Protein AF-A0A828P8D5-F1 (afdb_monomer_lite)

pLDDT: mean 87.31, std 12.58, range [43.09, 96.06]

Structure (mmCIF, N/CA/C/O backbone):
data_AF-A0A828P8D5-F1
#
_entry.id   AF-A0A828P8D5-F1
#
loop_
_atom_site.group_PDB
_atom_site.id
_atom_site.type_symbol
_atom_site.label_atom_id
_atom_site.label_alt_id
_atom_site.label_comp_id
_atom_site.label_asym_id
_atom_site.label_entity_id
_atom_site.label_seq_id
_atom_site.pdbx_PDB_ins_code
_atom_site.Cartn_x
_atom_site.Cartn_y
_atom_site.Cartn_z
_atom_site.occupancy
_atom_site.B_iso_or_equiv
_atom_site.auth_seq_id
_atom_site.auth_comp_id
_atom_site.auth_asym_id
_atom_site.auth_atom_id
_atom_site.pdbx_PDB_model_num
ATOM 1 N N . MET A 1 1 ? -8.102 -10.911 -20.567 1.00 45.22 1 MET A N 1
ATOM 2 C CA . MET A 1 1 ? -7.437 -9.707 -20.025 1.00 45.22 1 MET A CA 1
ATOM 3 C C . MET A 1 1 ? -6.702 -10.110 -18.764 1.00 45.22 1 MET A C 1
ATOM 5 O O . MET A 1 1 ? -7.330 -10.672 -17.876 1.00 45.22 1 MET A O 1
ATOM 9 N N . SER A 1 2 ? -5.387 -9.921 -18.715 1.00 54.62 2 SER A N 1
ATOM 10 C CA . SER A 1 2 ? -4.583 -10.278 -17.544 1.00 54.62 2 SER A CA 1
ATOM 11 C C . SER A 1 2 ? -4.715 -9.173 -16.498 1.00 54.62 2 SER A C 1
ATOM 13 O O . SER A 1 2 ? -4.254 -8.061 -16.731 1.00 54.62 2 SER A O 1
ATOM 15 N N . THR A 1 3 ? -5.350 -9.455 -15.359 1.00 68.81 3 THR A N 1
ATOM 16 C CA . THR A 1 3 ? -5.369 -8.532 -14.212 1.00 68.81 3 THR A CA 1
ATOM 17 C C . THR A 1 3 ? -3.940 -8.333 -13.715 1.00 68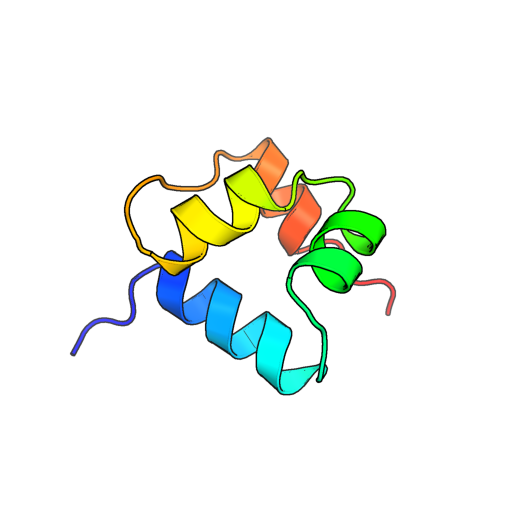.81 3 THR A C 1
ATOM 19 O O . THR A 1 3 ? -3.329 -9.287 -13.215 1.00 68.81 3 THR A O 1
ATOM 22 N N . ASN A 1 4 ? -3.405 -7.121 -13.862 1.00 85.56 4 ASN A N 1
ATOM 23 C CA . ASN A 1 4 ? -2.092 -6.774 -13.324 1.00 85.56 4 ASN A CA 1
ATOM 24 C C . ASN A 1 4 ? -2.141 -6.699 -11.783 1.00 85.56 4 ASN A C 1
ATOM 26 O O . ASN A 1 4 ? -3.214 -6.696 -11.173 1.00 85.56 4 ASN A O 1
ATOM 30 N N . VAL A 1 5 ? -0.975 -6.682 -11.135 1.00 88.75 5 VAL A N 1
ATOM 31 C CA . VAL A 1 5 ? -0.875 -6.677 -9.664 1.00 88.75 5 VAL A CA 1
ATOM 32 C C . VAL A 1 5 ? -1.602 -5.472 -9.054 1.00 88.75 5 VAL A C 1
ATOM 34 O O . VAL A 1 5 ? -2.310 -5.623 -8.060 1.00 88.75 5 VAL A O 1
ATOM 37 N N . GLY A 1 6 ? -1.501 -4.303 -9.687 1.00 91.19 6 GLY A N 1
ATOM 38 C CA . GLY A 1 6 ? -2.187 -3.083 -9.263 1.00 91.19 6 GLY A CA 1
ATOM 39 C C . GLY A 1 6 ? -3.705 -3.216 -9.200 1.00 91.19 6 GLY A C 1
ATOM 40 O O . GLY A 1 6 ? -4.343 -2.803 -8.231 1.00 91.19 6 GLY A O 1
ATOM 41 N N . GLU A 1 7 ? -4.292 -3.847 -10.210 1.00 91.81 7 GLU A N 1
ATOM 42 C CA . GLU A 1 7 ? -5.728 -4.080 -10.278 1.00 91.81 7 GLU A CA 1
ATOM 43 C C . GLU A 1 7 ? -6.189 -5.085 -9.223 1.00 91.81 7 GLU A C 1
ATOM 45 O O . GLU A 1 7 ? -7.213 -4.865 -8.577 1.00 91.81 7 GLU A O 1
ATOM 50 N N . LYS A 1 8 ? -5.393 -6.127 -8.949 1.00 91.50 8 LYS A N 1
ATOM 51 C CA . LYS A 1 8 ? -5.673 -7.066 -7.850 1.00 91.50 8 LYS A CA 1
ATOM 52 C C . LYS A 1 8 ? -5.687 -6.367 -6.489 1.00 91.50 8 LYS A C 1
ATOM 54 O O . LYS A 1 8 ? -6.595 -6.610 -5.699 1.00 91.50 8 LYS A O 1
ATOM 59 N N . ILE A 1 9 ? -4.734 -5.467 -6.238 1.00 91.81 9 ILE A N 1
ATOM 60 C CA . ILE A 1 9 ? -4.686 -4.661 -5.004 1.00 91.81 9 ILE A CA 1
ATOM 61 C C . ILE A 1 9 ? -5.938 -3.792 -4.891 1.00 91.81 9 ILE A C 1
ATOM 63 O O . ILE A 1 9 ? -6.587 -3.764 -3.848 1.00 91.81 9 ILE A O 1
ATOM 67 N N . ARG A 1 10 ? -6.327 -3.129 -5.986 1.00 92.69 10 ARG A N 1
ATOM 68 C CA . ARG A 1 10 ? -7.530 -2.293 -6.017 1.00 92.69 10 ARG A CA 1
ATOM 69 C C . ARG A 1 10 ? -8.802 -3.095 -5.745 1.00 92.69 10 ARG A C 1
ATOM 71 O O . ARG A 1 10 ? -9.687 -2.599 -5.049 1.00 92.69 10 ARG A O 1
ATOM 78 N N . ILE A 1 11 ? -8.911 -4.294 -6.317 1.00 92.88 11 ILE A N 1
ATOM 79 C CA . ILE A 1 11 ? -10.048 -5.196 -6.106 1.00 92.88 11 ILE A CA 1
ATOM 80 C C . ILE A 1 11 ? -10.113 -5.615 -4.637 1.00 92.88 11 ILE A C 1
ATOM 82 O O . ILE A 1 11 ? -11.159 -5.426 -4.028 1.00 92.88 11 ILE A O 1
ATOM 86 N N . MET A 1 12 ? -9.000 -6.082 -4.062 1.00 91.62 12 MET A N 1
ATOM 87 C CA . MET A 1 12 ? -8.905 -6.475 -2.648 1.00 91.62 12 MET A CA 1
ATOM 88 C C . MET A 1 12 ? -9.329 -5.334 -1.710 1.00 91.62 12 MET A C 1
ATOM 90 O O . MET A 1 12 ? -10.210 -5.498 -0.870 1.00 91.62 12 MET A O 1
ATOM 94 N N . ARG A 1 13 ? -8.793 -4.127 -1.921 1.00 93.56 13 ARG A N 1
ATOM 95 C CA . ARG A 1 13 ? -9.169 -2.956 -1.120 1.00 93.56 13 ARG A CA 1
ATOM 96 C C . ARG A 1 13 ? -10.667 -2.666 -1.185 1.00 93.56 13 ARG A C 1
ATOM 98 O O . ARG A 1 13 ? -11.299 -2.345 -0.181 1.00 93.56 13 ARG A O 1
ATOM 105 N N . LYS A 1 14 ? -11.235 -2.723 -2.392 1.00 93.69 14 LYS A N 1
ATOM 106 C CA . LYS A 1 14 ? -12.654 -2.440 -2.615 1.00 93.69 14 LYS A CA 1
ATOM 107 C C . LYS A 1 14 ? -13.567 -3.535 -2.072 1.00 93.69 14 LYS A C 1
ATOM 109 O O . LYS A 1 14 ? -14.654 -3.188 -1.621 1.00 93.69 14 LYS A O 1
ATOM 114 N N . SER A 1 15 ? -13.159 -4.806 -2.094 1.00 93.06 15 SER A N 1
ATOM 115 C CA . SER A 1 15 ? -13.944 -5.891 -1.488 1.00 93.06 15 SER A CA 1
ATOM 116 C C . SER A 1 15 ? -14.072 -5.738 0.024 1.00 93.06 15 SER A C 1
ATOM 118 O O . SER A 1 15 ? -15.087 -6.133 0.584 1.00 93.06 15 SER A O 1
ATOM 120 N N . GLU A 1 16 ? -13.098 -5.091 0.663 1.00 90.75 16 GLU A N 1
ATOM 121 C CA . GLU A 1 16 ? -13.128 -4.750 2.091 1.00 90.75 16 GLU A CA 1
ATOM 122 C C . GLU A 1 16 ? -13.752 -3.371 2.373 1.00 90.75 16 GLU A C 1
ATOM 124 O O . GLU A 1 16 ? -13.747 -2.899 3.506 1.00 90.75 16 GLU A O 1
ATOM 129 N N . MET A 1 17 ? -14.292 -2.695 1.350 1.00 93.81 17 MET A N 1
ATOM 130 C CA . MET A 1 17 ? -14.874 -1.348 1.449 1.00 93.81 17 MET A CA 1
ATOM 131 C C . MET A 1 17 ? -13.912 -0.284 2.015 1.00 93.81 17 MET A C 1
ATOM 133 O O . MET A 1 17 ? -14.340 0.725 2.574 1.00 93.81 17 MET A O 1
ATOM 137 N N . LEU A 1 18 ? -12.601 -0.467 1.834 1.00 93.88 18 LEU A N 1
ATOM 138 C CA . LEU A 1 18 ? -11.585 0.442 2.359 1.00 93.88 18 LEU A CA 1
ATOM 139 C C . LEU A 1 18 ? -11.276 1.589 1.388 1.00 93.88 18 LEU A C 1
ATOM 141 O O . LEU A 1 18 ? -11.231 1.421 0.163 1.00 93.88 18 LEU A O 1
ATOM 145 N N . THR A 1 19 ? -10.970 2.767 1.932 1.00 96.06 19 THR A N 1
ATOM 146 C CA . THR A 1 19 ? -10.321 3.848 1.174 1.00 96.06 19 THR A CA 1
ATOM 147 C C . THR A 1 19 ? -8.819 3.579 1.029 1.00 96.06 19 THR A C 1
ATOM 149 O O . THR A 1 19 ? -8.265 2.707 1.704 1.00 96.06 19 THR A O 1
ATOM 152 N N . GLN A 1 20 ? -8.135 4.302 0.133 1.00 94.38 20 GLN A N 1
ATOM 153 C CA . GLN A 1 20 ? -6.678 4.160 -0.019 1.00 94.38 20 GLN A CA 1
ATOM 154 C C . GLN A 1 20 ? -5.950 4.581 1.265 1.00 94.3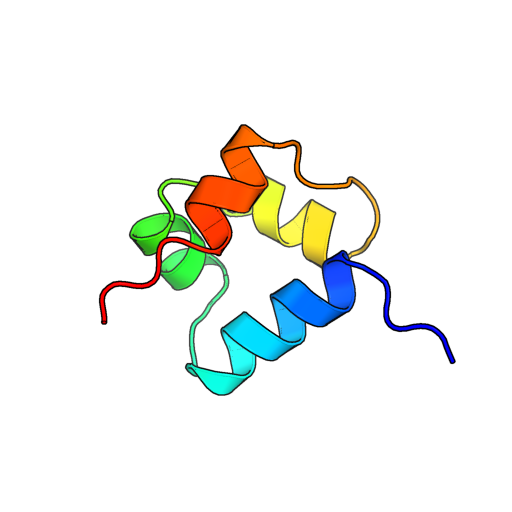8 20 GLN A C 1
ATOM 156 O O . GLN A 1 20 ? -4.9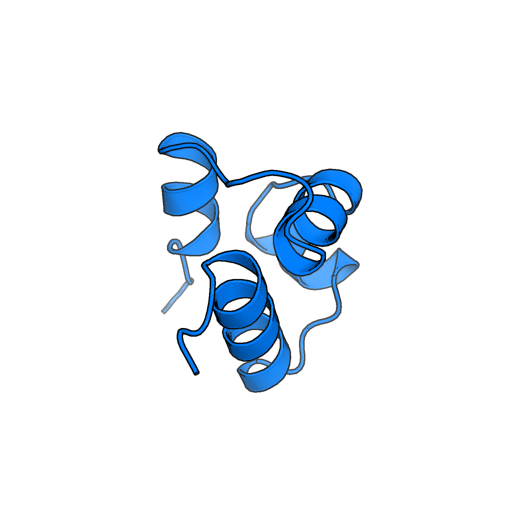63 3.959 1.645 1.00 94.38 20 GLN A O 1
ATOM 161 N N . GLU A 1 21 ? -6.475 5.590 1.958 1.00 95.31 21 GLU A N 1
ATOM 162 C CA . GLU A 1 21 ? -5.998 6.072 3.252 1.00 95.31 21 GLU A CA 1
ATOM 163 C C . GLU A 1 21 ? -6.142 4.997 4.325 1.00 95.31 21 GLU A C 1
ATOM 165 O O . GLU A 1 21 ? -5.183 4.718 5.043 1.00 95.31 21 GLU A O 1
ATOM 170 N N . LYS A 1 22 ? -7.307 4.340 4.399 1.00 93.62 22 LYS A N 1
ATOM 171 C CA . LYS A 1 22 ? -7.535 3.328 5.429 1.00 93.62 22 LYS A CA 1
ATOM 172 C C . LYS A 1 22 ? -6.697 2.076 5.200 1.00 93.62 22 LYS A C 1
ATOM 174 O O . LYS A 1 22 ? -6.126 1.534 6.140 1.00 93.62 22 LYS A O 1
ATOM 179 N N . MET A 1 23 ? -6.558 1.648 3.947 1.00 92.50 23 MET A N 1
ATOM 180 C CA . MET A 1 23 ? -5.681 0.529 3.606 1.00 92.50 23 MET A CA 1
ATOM 181 C C . MET A 1 23 ? -4.204 0.855 3.880 1.00 92.50 23 MET A C 1
ATOM 183 O O . MET A 1 23 ? -3.469 -0.003 4.365 1.00 92.50 23 MET A O 1
ATOM 187 N N . ALA A 1 24 ? -3.761 2.086 3.607 1.00 93.19 24 ALA A N 1
ATOM 188 C CA . ALA A 1 24 ? -2.408 2.546 3.927 1.00 93.19 24 ALA A CA 1
ATOM 189 C C . ALA A 1 24 ? -2.128 2.458 5.434 1.00 93.19 24 ALA A C 1
ATOM 191 O O . ALA A 1 24 ? -1.102 1.914 5.838 1.00 93.19 24 ALA A O 1
ATOM 192 N N . GLU A 1 25 ? -3.071 2.935 6.250 1.00 92.69 25 GLU A N 1
ATOM 193 C CA . GLU A 1 25 ? -3.009 2.877 7.712 1.00 92.69 25 GLU A CA 1
ATOM 194 C C . GLU A 1 25 ? -2.895 1.431 8.220 1.00 92.69 25 GLU A C 1
ATOM 196 O O . GLU A 1 25 ? -1.995 1.130 8.999 1.00 92.69 25 GLU A O 1
ATOM 201 N N . ILE A 1 26 ? -3.746 0.522 7.728 1.00 91.19 26 ILE A N 1
ATOM 202 C CA . ILE A 1 26 ? -3.769 -0.892 8.148 1.00 91.19 26 ILE A CA 1
ATOM 203 C C . ILE A 1 26 ? -2.478 -1.615 7.744 1.00 91.19 26 ILE A C 1
ATOM 205 O O . ILE A 1 26 ? -1.879 -2.335 8.539 1.00 91.19 26 ILE A O 1
ATOM 209 N N . THR A 1 27 ? -2.031 -1.417 6.504 1.00 90.44 27 THR A N 1
ATOM 210 C CA . THR A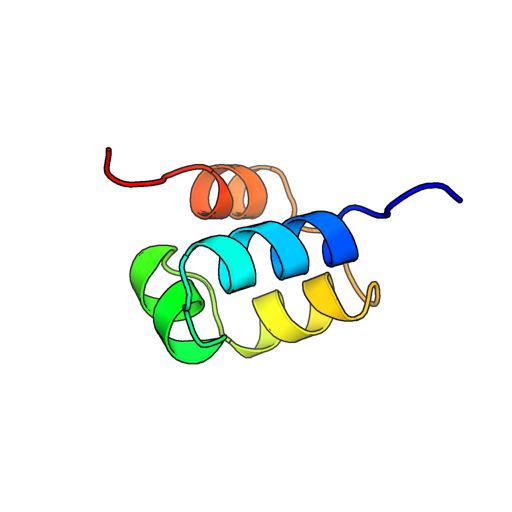 1 27 ? -0.864 -2.125 5.951 1.00 90.44 27 THR A CA 1
ATOM 211 C C . THR A 1 27 ? 0.471 -1.490 6.359 1.00 90.44 27 THR A C 1
ATOM 213 O O . THR A 1 27 ? 1.536 -2.073 6.138 1.00 90.44 27 THR A O 1
ATOM 216 N N . GLY A 1 28 ? 0.459 -0.286 6.939 1.00 91.31 28 GLY A N 1
ATOM 217 C CA . GLY A 1 28 ? 1.671 0.491 7.211 1.00 91.31 28 GLY A CA 1
ATOM 218 C C . GLY A 1 28 ? 2.422 0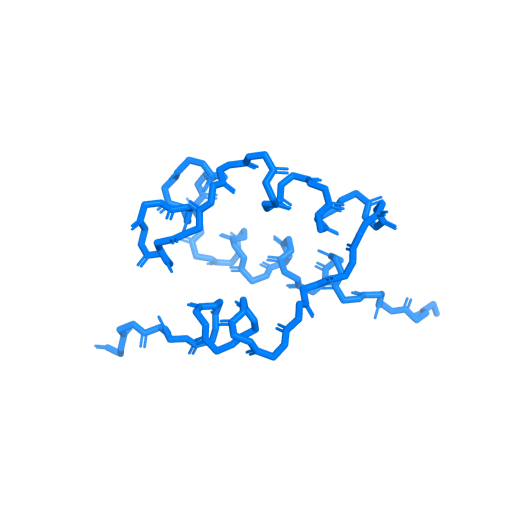.875 5.930 1.00 91.31 28 GLY A C 1
ATOM 219 O O . GLY A 1 28 ? 3.662 0.911 5.910 1.00 91.31 28 GLY A O 1
ATOM 220 N N . LEU A 1 29 ? 1.677 1.082 4.841 1.00 92.06 29 LEU A N 1
ATOM 221 C CA . LEU A 1 29 ? 2.156 1.635 3.575 1.00 92.06 29 LEU A CA 1
ATOM 222 C C . LEU A 1 29 ? 1.768 3.109 3.472 1.00 92.06 29 LEU A C 1
ATOM 224 O O . LEU A 1 29 ? 0.924 3.604 4.208 1.00 92.06 29 LEU A O 1
ATOM 228 N N . THR A 1 30 ? 2.376 3.832 2.535 1.00 94.81 30 THR A N 1
ATOM 229 C CA . THR A 1 30 ? 1.941 5.198 2.238 1.00 94.81 30 THR A CA 1
ATOM 230 C C . THR A 1 30 ? 0.807 5.178 1.217 1.00 94.81 30 THR A C 1
ATOM 232 O O . THR A 1 30 ? 0.791 4.361 0.292 1.00 94.81 30 THR A O 1
ATOM 235 N N . VAL A 1 31 ? -0.120 6.133 1.328 1.00 95.00 31 VAL A N 1
ATOM 236 C CA . VAL A 1 31 ? -1.212 6.315 0.353 1.00 95.00 31 VAL A CA 1
ATOM 237 C C . VAL A 1 31 ? -0.65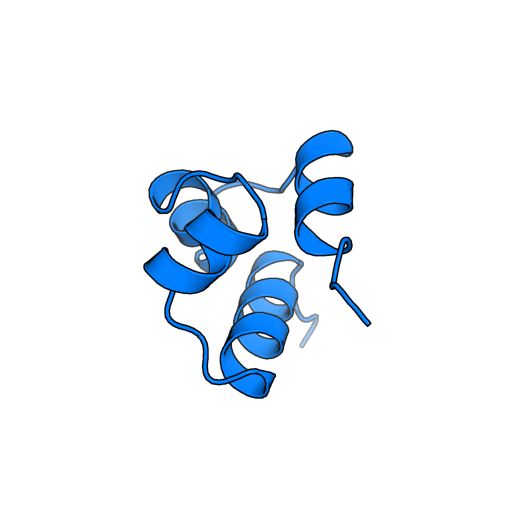5 6.516 -1.059 1.00 95.00 31 VAL A C 1
ATOM 239 O O . VAL A 1 31 ? -1.174 5.968 -2.028 1.00 95.00 31 VAL A O 1
ATOM 242 N N . ALA A 1 32 ? 0.456 7.250 -1.180 1.00 95.38 32 ALA A N 1
ATOM 243 C CA . ALA A 1 32 ? 1.133 7.475 -2.452 1.00 95.38 32 ALA A CA 1
ATOM 244 C C . ALA A 1 32 ? 1.666 6.177 -3.083 1.00 95.38 32 ALA A C 1
ATOM 246 O O . ALA A 1 32 ? 1.576 6.023 -4.302 1.00 95.38 32 ALA A O 1
ATOM 247 N N . ALA A 1 33 ? 2.196 5.245 -2.283 1.00 93.31 33 ALA A N 1
ATOM 248 C CA . ALA A 1 33 ? 2.644 3.943 -2.772 1.00 93.31 33 ALA A CA 1
ATOM 249 C C . ALA A 1 33 ? 1.459 3.110 -3.274 1.00 93.31 33 ALA A C 1
ATOM 251 O O . ALA A 1 33 ? 1.467 2.685 -4.427 1.00 93.31 33 ALA A O 1
ATOM 252 N N . LEU A 1 34 ? 0.396 2.981 -2.469 1.00 93.56 34 LEU A N 1
ATOM 253 C CA . LEU A 1 34 ? -0.838 2.292 -2.874 1.00 93.56 34 LEU A CA 1
ATOM 254 C C . LEU A 1 34 ? -1.416 2.865 -4.168 1.00 93.56 34 LEU A C 1
ATOM 256 O O . LEU A 1 34 ? -1.765 2.123 -5.081 1.00 93.56 34 LEU A O 1
ATOM 260 N N . ARG A 1 35 ? -1.461 4.192 -4.288 1.00 94.44 35 ARG A N 1
ATOM 261 C CA . ARG A 1 35 ? -1.970 4.866 -5.482 1.00 94.44 35 ARG A CA 1
ATOM 262 C C . ARG A 1 35 ? -1.123 4.576 -6.723 1.00 94.44 35 ARG A C 1
ATOM 264 O O . ARG A 1 35 ? -1.688 4.408 -7.800 1.00 94.44 35 ARG A O 1
ATOM 271 N N . GLN A 1 36 ? 0.202 4.513 -6.592 1.00 94.31 36 GLN A N 1
ATOM 272 C CA . GLN A 1 36 ? 1.091 4.137 -7.697 1.00 94.31 36 GLN A CA 1
ATOM 273 C C . GLN A 1 36 ? 0.920 2.672 -8.099 1.00 94.31 36 GLN A C 1
ATOM 275 O O . GLN A 1 36 ? 0.881 2.385 -9.296 1.00 94.31 36 GLN A O 1
ATOM 280 N N . TYR A 1 37 ? 0.757 1.778 -7.120 1.00 93.31 37 TYR A N 1
ATOM 281 C CA . TYR A 1 37 ? 0.489 0.363 -7.362 1.00 93.31 37 TYR A CA 1
ATOM 282 C C . TYR A 1 37 ? -0.836 0.177 -8.096 1.00 93.31 37 TYR A C 1
ATOM 284 O O . TYR A 1 37 ? -0.858 -0.414 -9.168 1.00 93.31 37 TYR A O 1
ATOM 292 N N . GLU A 1 38 ? -1.928 0.767 -7.603 1.00 91.50 38 GLU A N 1
ATOM 293 C CA . GLU A 1 38 ? -3.255 0.663 -8.229 1.00 91.50 38 GLU A CA 1
ATOM 294 C C . GLU A 1 38 ? -3.336 1.290 -9.628 1.00 91.50 38 GLU A C 1
ATOM 296 O O . GLU A 1 38 ? -4.224 0.944 -10.404 1.00 91.50 38 GLU A O 1
ATOM 301 N N . GLN A 1 39 ? -2.443 2.227 -9.954 1.00 91.94 39 GLN A N 1
ATOM 302 C CA . GLN A 1 39 ? -2.326 2.806 -11.296 1.00 91.94 39 GLN A CA 1
ATOM 303 C C . GLN A 1 39 ? -1.401 2.004 -12.222 1.00 91.94 39 GLN A C 1
ATOM 305 O O . GLN A 1 39 ? -1.259 2.373 -13.385 1.00 91.94 39 GLN A O 1
ATOM 310 N N . GLY A 1 40 ? -0.737 0.959 -11.720 1.00 88.56 40 GLY A N 1
ATOM 311 C CA . GLY A 1 40 ? 0.249 0.183 -12.473 1.00 88.56 40 GLY A CA 1
ATOM 312 C C . GLY A 1 40 ? 1.532 0.956 -12.796 1.00 88.56 40 GLY A C 1
ATOM 313 O O . GLY A 1 40 ? 2.287 0.540 -13.666 1.00 88.56 40 GLY A O 1
ATOM 314 N N . ARG A 1 41 ? 1.785 2.088 -12.122 1.00 87.62 41 ARG A N 1
ATOM 315 C CA . ARG A 1 41 ? 3.010 2.887 -12.317 1.00 87.62 41 ARG A CA 1
ATOM 316 C C . ARG A 1 41 ? 4.221 2.274 -11.630 1.00 87.62 41 ARG A C 1
ATOM 318 O O . ARG A 1 41 ? 5.347 2.571 -12.007 1.00 87.62 41 ARG A O 1
ATOM 325 N N . ASN A 1 42 ? 3.983 1.489 -10.587 1.00 89.69 42 ASN A N 1
ATOM 326 C CA . ASN A 1 42 ? 5.025 0.833 -9.821 1.00 89.69 42 ASN A CA 1
ATOM 327 C C . ASN A 1 42 ? 4.497 -0.512 -9.318 1.00 89.69 42 ASN A C 1
ATOM 329 O O . ASN A 1 42 ? 3.290 -0.653 -9.117 1.00 89.69 42 ASN A O 1
ATOM 333 N N . GLU A 1 43 ? 5.378 -1.479 -9.087 1.00 88.25 43 GLU A N 1
ATOM 334 C CA . GLU A 1 43 ? 5.000 -2.761 -8.489 1.00 88.25 43 GLU A CA 1
ATOM 335 C C . GLU A 1 43 ? 5.476 -2.836 -7.032 1.00 88.25 43 GLU A C 1
ATOM 337 O O . GLU A 1 43 ? 6.554 -2.330 -6.698 1.00 88.25 43 GLU A O 1
ATOM 342 N N . PRO A 1 44 ? 4.680 -3.427 -6.125 1.00 90.00 44 PRO A N 1
ATOM 343 C CA . PRO A 1 44 ? 5.114 -3.637 -4.755 1.00 90.00 44 PRO A CA 1
ATOM 344 C C . PRO A 1 44 ? 6.280 -4.626 -4.721 1.00 90.00 44 PRO A C 1
ATOM 346 O O . PRO A 1 44 ? 6.232 -5.706 -5.304 1.00 90.00 44 PRO A O 1
ATOM 349 N N . ASN A 1 45 ? 7.326 -4.280 -3.975 1.00 91.81 45 ASN A N 1
ATOM 350 C CA . ASN A 1 45 ? 8.403 -5.218 -3.671 1.00 91.81 45 ASN A CA 1
ATOM 351 C C . ASN A 1 45 ? 7.935 -6.292 -2.669 1.00 91.81 45 ASN A C 1
ATOM 353 O O . ASN A 1 45 ? 6.809 -6.251 -2.165 1.00 91.81 45 ASN A O 1
ATOM 357 N N . LEU A 1 46 ? 8.809 -7.248 -2.344 1.00 89.75 46 LEU A N 1
ATOM 358 C CA . LEU A 1 46 ? 8.490 -8.344 -1.422 1.00 89.75 46 LEU A CA 1
ATOM 359 C C . LEU A 1 46 ? 7.957 -7.847 -0.067 1.00 89.75 46 LEU A C 1
ATOM 361 O O . LEU A 1 46 ? 6.954 -8.356 0.426 1.00 89.75 46 LEU A O 1
ATOM 365 N N . GLU A 1 47 ? 8.588 -6.830 0.518 1.00 89.44 47 GLU A N 1
ATOM 366 C CA . GLU A 1 47 ? 8.181 -6.282 1.817 1.00 89.44 47 GLU A CA 1
ATOM 367 C C . GLU A 1 47 ? 6.822 -5.575 1.752 1.00 89.44 47 GLU A C 1
ATOM 369 O O . GLU A 1 47 ? 5.968 -5.778 2.614 1.00 89.44 47 GLU A O 1
ATOM 374 N N . SER A 1 48 ? 6.572 -4.804 0.692 1.00 90.38 48 SER A N 1
ATOM 375 C CA . SER A 1 48 ? 5.278 -4.149 0.472 1.00 90.38 48 SER A CA 1
ATOM 376 C C . SER A 1 48 ? 4.180 -5.174 0.199 1.00 90.38 48 SER A C 1
ATOM 378 O O . SER A 1 48 ? 3.071 -5.037 0.700 1.00 90.38 48 SER A O 1
ATOM 380 N N . THR A 1 49 ? 4.502 -6.249 -0.520 1.00 90.31 49 THR A N 1
ATOM 381 C CA . THR A 1 49 ? 3.581 -7.361 -0.777 1.00 90.31 49 THR A CA 1
ATOM 382 C C . THR A 1 49 ? 3.219 -8.085 0.518 1.00 90.31 49 THR A C 1
ATOM 384 O O . THR A 1 49 ? 2.044 -8.327 0.771 1.00 90.31 49 THR A O 1
ATOM 387 N N . LYS A 1 50 ? 4.192 -8.361 1.396 1.00 90.31 50 LYS A N 1
ATOM 388 C CA . LYS A 1 50 ? 3.922 -8.930 2.728 1.00 90.31 50 LYS A CA 1
ATOM 389 C C . LYS A 1 50 ? 3.027 -8.025 3.570 1.00 90.31 50 LYS A C 1
ATOM 391 O O . LYS A 1 50 ? 2.158 -8.528 4.269 1.00 90.31 50 LYS A O 1
ATOM 396 N N . LYS A 1 51 ? 3.230 -6.707 3.511 1.00 89.75 51 LYS A N 1
ATOM 397 C CA . LYS A 1 51 ? 2.379 -5.725 4.199 1.00 89.75 51 LYS A CA 1
ATOM 398 C C . LYS A 1 51 ? 0.949 -5.710 3.659 1.00 89.75 51 LYS A C 1
ATOM 400 O O . LYS A 1 51 ? 0.021 -5.679 4.452 1.00 89.75 51 LYS A O 1
ATOM 405 N N . LEU A 1 52 ? 0.780 -5.780 2.337 1.00 88.50 52 LEU A N 1
ATOM 406 C CA . LEU A 1 52 ? -0.531 -5.856 1.677 1.00 88.50 52 LEU A CA 1
ATOM 407 C C . LEU A 1 52 ? -1.288 -7.146 2.013 1.00 88.50 52 LEU A C 1
ATOM 409 O O . LEU A 1 52 ? -2.502 -7.117 2.140 1.00 88.50 52 LEU A O 1
ATOM 413 N N . LEU A 1 53 ? -0.575 -8.270 2.130 1.00 84.75 53 LEU A N 1
ATOM 414 C CA . LEU A 1 53 ? -1.159 -9.585 2.417 1.00 84.75 53 LEU A CA 1
ATOM 415 C C . LEU A 1 53 ? -1.289 -9.886 3.914 1.00 84.75 53 LEU A C 1
ATOM 417 O O . LEU A 1 53 ? -1.922 -10.874 4.283 1.00 84.75 53 LEU A O 1
ATOM 421 N N . LYS A 1 54 ? -0.706 -9.056 4.785 1.00 73.75 54 LYS A N 1
ATOM 422 C CA . LYS A 1 54 ? -0.964 -9.087 6.226 1.00 73.75 54 LYS A CA 1
ATOM 423 C C . LYS A 1 54 ? -2.361 -8.516 6.487 1.00 73.75 54 LYS A C 1
ATOM 425 O O . LYS A 1 54 ? -2.502 -7.406 6.986 1.00 73.75 54 LYS A O 1
ATOM 430 N N . SER A 1 55 ? -3.393 -9.282 6.147 1.00 54.78 55 SER A N 1
ATOM 431 C CA . SER A 1 55 ? -4.720 -9.043 6.705 1.00 54.78 55 SER A CA 1
ATOM 432 C C . SER A 1 55 ? -4.705 -9.494 8.169 1.00 54.78 55 SER A C 1
ATOM 434 O O . SER A 1 55 ? -4.224 -10.600 8.443 1.00 54.78 55 SER A O 1
ATOM 436 N N . PRO A 1 56 ? -5.215 -8.693 9.120 1.00 50.31 56 PRO A N 1
ATOM 437 C CA . PRO A 1 56 ? -5.754 -9.273 10.337 1.00 50.31 56 PRO A CA 1
ATOM 438 C C . PRO A 1 56 ? -6.899 -10.188 9.893 1.00 50.31 56 PRO A C 1
ATOM 440 O O . PRO A 1 56 ? -7.767 -9.771 9.125 1.00 50.31 56 PRO A O 1
ATOM 443 N N . VAL A 1 57 ? -6.818 -11.460 10.262 1.00 43.09 57 VAL A N 1
ATOM 444 C CA . VAL A 1 57 ? -7.986 -12.345 10.232 1.00 43.09 57 VAL A CA 1
ATOM 445 C C . VAL A 1 57 ? -8.911 -11.918 11.363 1.00 43.09 57 VAL A C 1
ATOM 447 O O . VAL A 1 57 ? -8.365 -11.571 12.438 1.00 43.09 57 VAL A O 1
#

InterPro domains:
  IPR001387 Cro/C1-type, helix-turn-helix domain [PF01381] (9-54)
  IPR001387 Cro/C1-type, helix-turn-helix domain [PS50943] (9-54)
  IPR001387 Cro/C1-type, helix-turn-helix domain [SM00530] (8-57)
  IPR001387 Cro/C1-type, helix-turn-helix domain [cd00093] (6-54)
  IPR010982 Lambda repressor-like, DNA-binding domain superfamily [G3DSA:1.10.260.40] (1-57)
  IPR010982 Lambda repressor-like, DNA-binding domain superfamily [SSF47413] (3-54)

Sequence (57 aa):
MSTNVGEKIRIMRKSEMLTQEKMAEITGLTVAALRQYEQGRNEPNLESTKKLLKSPV

Organism: Escherichia coli (NCBI:txid562)

Secondary structure (DSSP, 8-state):
----HHHHHHHHHHHTT--HHHHHHHHT--HHHHHHHHTTSS---HHHHHHHH----

Radius of gyration: 10.36 Å; chains: 1; bounding box: 23×20×30 Å

Foldseek 3Di:
DDQDQLNVLVVVCVVVVHDLVRLCVQLVHDSVVNVCSVVVVDPDDPSSVVSSPPDDD